Protein AF-A0AA36GVR9-F1 (afdb_monomer_lite)

Secondary structure (DSSP, 8-state):
----SS--SS---TTEEEEEETTEEEEEESS--SSTT---GGG----------HHHHHHHHHHHHHHHHHHHHHHHHHHHHHHHHHHHHHS--PPPP-----PPPP------PPPPPPPP---

Organism: Cylicocyclus nassatus (NCBI:txid53992)

Foldseek 3Di:
DDQDPPDDVQAQPPQWGWDDDPNDIWTDGPDPDPDRRNDPPVPPDPPCPPPCPVVVVVVVVVVVVVVVVVVVVVVVVVVVVVVVVVVVVVPPDPDP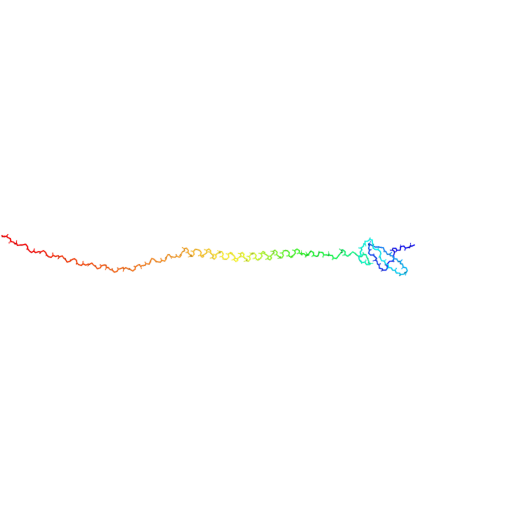PPPDPPDPDDDDDDDDDDDDDDDDDDD

Radius of gyration: 57.14 Å; chains: 1; bounding box: 128×20×152 Å

InterPro domains:
  IPR000742 EGF-like domain [PS50026] (4-39)

pLDDT: mean 71.17, std 13.47, range [49.22, 97.06]

Structure (mmCIF, N/CA/C/O backbone):
data_AF-A0AA36GVR9-F1
#
_entry.id   AF-A0AA36GVR9-F1
#
loop_
_atom_site.group_PDB
_atom_site.id
_atom_site.type_symbol
_atom_site.label_atom_id
_atom_site.label_alt_id
_atom_site.label_comp_id
_atom_site.label_asym_id
_atom_site.label_entity_id
_atom_site.label_seq_id
_atom_site.pdbx_PDB_ins_code
_atom_site.Cartn_x
_atom_site.Cartn_y
_atom_site.Cartn_z
_atom_site.occupancy
_atom_site.B_iso_or_equiv
_atom_site.auth_seq_id
_atom_site.auth_comp_id
_atom_site.auth_asym_id
_atom_site.auth_atom_id
_atom_site.pdbx_PDB_model_num
ATOM 1 N N . MET A 1 1 ? 23.059 -7.107 -53.997 1.00 51.50 1 MET A N 1
ATOM 2 C CA . MET A 1 1 ? 22.361 -6.464 -52.862 1.00 51.50 1 MET A CA 1
ATOM 3 C C . MET A 1 1 ? 23.264 -6.593 -51.649 1.00 51.50 1 MET A C 1
ATOM 5 O O . MET A 1 1 ? 23.744 -7.695 -51.415 1.00 51.50 1 MET A O 1
ATOM 9 N N . ILE A 1 2 ? 23.578 -5.494 -50.961 1.00 50.50 2 ILE A N 1
ATOM 10 C CA . ILE A 1 2 ? 24.521 -5.471 -49.830 1.00 50.50 2 ILE A CA 1
ATOM 11 C C . ILE A 1 2 ? 23.721 -5.090 -48.584 1.00 50.50 2 ILE A C 1
ATOM 13 O O . ILE A 1 2 ? 23.113 -4.026 -48.553 1.00 50.50 2 ILE A O 1
ATOM 17 N N . VAL A 1 3 ? 23.687 -5.980 -47.592 1.00 52.94 3 VAL A N 1
ATOM 18 C CA . VAL A 1 3 ? 23.101 -5.712 -46.273 1.00 52.94 3 VAL A CA 1
ATOM 19 C C . VAL A 1 3 ? 24.255 -5.320 -45.361 1.00 52.94 3 VAL A C 1
ATOM 21 O O . VAL A 1 3 ? 24.993 -6.185 -44.891 1.00 52.94 3 VAL A O 1
ATOM 24 N N . ASP A 1 4 ? 24.460 -4.020 -45.168 1.00 52.88 4 ASP A N 1
ATOM 25 C CA . ASP A 1 4 ? 25.501 -3.514 -44.276 1.00 52.88 4 ASP A CA 1
ATOM 26 C C . ASP A 1 4 ? 24.935 -3.382 -42.853 1.00 52.88 4 ASP A C 1
ATOM 28 O O . ASP A 1 4 ? 24.025 -2.598 -42.588 1.00 52.88 4 ASP A O 1
ATOM 32 N N . ARG A 1 5 ? 25.447 -4.201 -41.929 1.00 55.47 5 ARG A N 1
ATOM 33 C CA . ARG A 1 5 ? 25.067 -4.181 -40.505 1.00 55.47 5 ARG A CA 1
ATOM 34 C C . ARG A 1 5 ? 25.836 -3.128 -39.696 1.00 55.47 5 ARG A C 1
ATOM 36 O O . ARG A 1 5 ? 25.574 -2.990 -38.504 1.00 55.47 5 ARG A O 1
ATOM 43 N N . SER A 1 6 ? 26.778 -2.406 -40.304 1.00 54.47 6 SER A N 1
ATOM 44 C CA . SER A 1 6 ? 27.747 -1.568 -39.581 1.00 54.47 6 SER A CA 1
ATOM 45 C C . SER A 1 6 ? 27.296 -0.121 -39.390 1.00 54.47 6 SER A C 1
ATOM 47 O O . SER A 1 6 ? 27.796 0.548 -38.487 1.00 54.47 6 SER A O 1
ATOM 49 N N . TYR A 1 7 ? 26.383 0.392 -40.223 1.00 57.88 7 TYR A N 1
ATOM 50 C CA . TYR A 1 7 ? 26.025 1.811 -40.186 1.00 57.88 7 TYR A CA 1
ATOM 51 C C . TYR A 1 7 ? 24.567 2.064 -40.583 1.00 57.88 7 TYR A C 1
ATOM 53 O O . TYR A 1 7 ? 24.240 2.271 -41.747 1.00 57.88 7 TYR A O 1
ATOM 61 N N . CYS A 1 8 ? 23.686 2.081 -39.583 1.00 64.44 8 CYS A N 1
ATOM 62 C CA . CYS A 1 8 ? 22.334 2.611 -39.716 1.00 64.44 8 CYS A CA 1
ATOM 63 C C . CYS A 1 8 ? 22.265 3.885 -38.854 1.00 64.44 8 CYS A C 1
ATOM 65 O O . CYS A 1 8 ? 22.475 3.785 -37.641 1.00 64.44 8 CYS A O 1
ATOM 67 N N . PRO A 1 9 ? 22.017 5.082 -39.424 1.00 62.78 9 PRO A N 1
ATOM 68 C CA . PRO A 1 9 ? 21.934 6.321 -38.640 1.00 62.78 9 PRO A CA 1
ATOM 69 C C . PRO A 1 9 ? 20.799 6.267 -37.607 1.00 62.78 9 PRO A C 1
ATOM 71 O O . PRO A 1 9 ? 20.900 6.860 -36.536 1.00 62.78 9 PRO A O 1
ATOM 74 N N . PHE A 1 10 ? 19.759 5.486 -37.903 1.00 65.31 10 PHE A N 1
ATOM 75 C CA . PHE A 1 10 ? 18.711 5.094 -36.974 1.00 65.31 10 PHE A CA 1
ATOM 76 C C . PHE A 1 10 ? 18.930 3.619 -36.647 1.00 65.31 10 PHE A C 1
ATOM 78 O O . PHE A 1 10 ? 18.738 2.767 -37.511 1.00 65.31 10 PHE A O 1
ATOM 85 N N . ARG A 1 11 ? 19.396 3.296 -35.434 1.00 69.81 11 ARG A N 1
ATOM 86 C CA . ARG A 1 11 ? 19.495 1.894 -35.011 1.00 69.81 11 ARG A CA 1
ATOM 87 C C . ARG A 1 11 ? 18.089 1.300 -35.036 1.00 69.81 11 ARG A C 1
ATOM 89 O O . ARG A 1 11 ? 17.267 1.657 -34.198 1.00 69.81 11 ARG A O 1
ATOM 96 N N . CYS A 1 12 ? 17.818 0.404 -35.980 1.00 74.62 12 CYS A N 1
ATOM 97 C CA . CYS A 1 12 ? 16.724 -0.539 -35.808 1.00 74.62 12 CYS A CA 1
ATOM 98 C C . CYS A 1 12 ? 17.008 -1.276 -34.496 1.00 74.62 12 CYS A C 1
ATOM 100 O O . CYS A 1 12 ? 18.146 -1.711 -34.289 1.00 74.62 12 CYS A O 1
ATOM 102 N N . PHE A 1 13 ? 16.034 -1.350 -33.589 1.00 70.94 13 PHE A N 1
ATOM 103 C CA . PHE A 1 13 ? 16.196 -2.132 -32.362 1.00 70.94 13 PHE A CA 1
ATOM 104 C C . PHE A 1 13 ? 16.558 -3.588 -32.716 1.00 70.94 13 PHE A C 1
ATOM 106 O O . PHE A 1 13 ? 16.373 -4.007 -33.861 1.00 70.94 13 PHE A O 1
ATOM 113 N N . ASP A 1 14 ? 17.047 -4.376 -31.751 1.00 70.88 14 ASP A N 1
ATOM 114 C CA . ASP A 1 14 ? 17.562 -5.753 -31.945 1.00 70.88 14 ASP A CA 1
ATOM 115 C C . ASP A 1 14 ? 16.583 -6.736 -32.640 1.00 70.88 14 ASP A C 1
ATOM 117 O O . ASP A 1 14 ? 16.932 -7.876 -32.949 1.00 70.88 14 ASP A O 1
ATOM 121 N N . ARG A 1 15 ? 15.356 -6.290 -32.927 1.00 74.12 15 ARG A N 1
ATOM 122 C CA . ARG A 1 15 ? 14.285 -6.994 -33.635 1.00 74.12 15 ARG A CA 1
ATOM 123 C C . ARG A 1 15 ? 14.145 -6.636 -35.119 1.00 74.12 15 ARG A C 1
ATOM 125 O O . ARG A 1 15 ? 13.128 -6.973 -35.728 1.00 74.12 15 ARG A O 1
ATOM 132 N N . GLY A 1 16 ? 15.117 -5.957 -35.722 1.00 80.19 16 GLY A N 1
ATOM 133 C CA . GLY A 1 16 ? 15.048 -5.594 -37.136 1.00 80.19 16 GLY A CA 1
ATOM 134 C C . GLY A 1 16 ? 16.385 -5.586 -37.860 1.00 80.19 16 GLY A C 1
ATOM 135 O O . GLY A 1 16 ? 17.460 -5.666 -37.266 1.00 80.19 16 GLY A O 1
ATOM 136 N N . VAL A 1 17 ? 16.303 -5.477 -39.183 1.00 81.31 17 VAL A N 1
ATOM 137 C CA . VAL A 1 17 ? 17.455 -5.258 -40.060 1.00 81.31 17 VAL A CA 1
ATOM 138 C C . VAL A 1 17 ? 17.350 -3.906 -40.745 1.00 81.31 17 VAL A C 1
ATOM 140 O O . VAL A 1 17 ? 16.272 -3.473 -41.153 1.00 81.31 17 VAL A O 1
ATOM 143 N N . CYS A 1 18 ? 18.497 -3.246 -40.877 1.00 81.50 18 CYS A N 1
ATOM 144 C CA . CYS A 1 18 ? 18.619 -2.017 -41.643 1.00 81.50 18 CYS A CA 1
ATOM 145 C C . CYS A 1 18 ? 18.598 -2.349 -43.137 1.00 81.50 18 CYS A C 1
ATOM 147 O O . CYS A 1 18 ? 19.374 -3.186 -43.605 1.00 81.50 18 CYS A O 1
ATOM 149 N N . TYR A 1 19 ? 17.716 -1.689 -43.876 1.00 78.19 19 TYR A N 1
ATOM 150 C CA . TYR A 1 19 ? 17.623 -1.778 -45.323 1.00 78.19 19 TYR A CA 1
ATOM 151 C C . TYR A 1 19 ? 17.831 -0.390 -45.922 1.00 78.19 19 TYR A C 1
ATOM 153 O O . TYR A 1 19 ? 17.152 0.565 -45.548 1.00 78.19 19 TYR A O 1
ATOM 161 N N . GLN A 1 20 ? 18.778 -0.276 -46.848 1.00 78.19 20 GLN A N 1
ATOM 162 C CA . GLN A 1 20 ? 19.044 0.964 -47.564 1.00 78.19 20 GLN A CA 1
ATOM 163 C C . GLN A 1 20 ? 18.723 0.772 -49.042 1.00 78.19 20 GLN A C 1
ATOM 165 O O . GLN A 1 20 ? 19.263 -0.124 -49.687 1.00 78.19 20 GLN A O 1
ATOM 170 N N . ASP A 1 21 ? 17.876 1.647 -49.575 1.00 81.69 21 ASP A N 1
ATOM 171 C CA . ASP A 1 21 ? 17.549 1.691 -50.994 1.00 81.69 21 ASP A CA 1
ATOM 172 C C . ASP A 1 21 ? 17.520 3.136 -51.485 1.00 81.69 21 ASP A C 1
ATOM 174 O O . ASP A 1 21 ? 16.892 4.006 -50.881 1.00 81.69 21 ASP A O 1
ATOM 178 N N . SER A 1 22 ? 18.235 3.393 -52.581 1.00 82.19 22 SER A N 1
ATOM 179 C CA . SER A 1 22 ? 18.211 4.671 -53.302 1.00 82.19 22 SER A CA 1
ATOM 180 C C . SER A 1 22 ? 18.424 5.910 -52.407 1.00 82.19 22 SER A C 1
ATOM 182 O O . SER A 1 22 ? 17.793 6.947 -52.587 1.00 82.19 22 SER A O 1
ATOM 184 N N . GLY A 1 23 ? 19.311 5.797 -51.409 1.00 78.50 23 GLY A N 1
ATOM 185 C CA . GLY A 1 23 ? 19.640 6.873 -50.461 1.00 78.50 23 GLY A CA 1
ATOM 186 C C . GLY A 1 23 ? 18.685 7.008 -49.269 1.00 78.50 23 GLY A C 1
ATOM 187 O O . GLY A 1 23 ? 18.958 7.790 -48.362 1.00 78.50 23 GLY A O 1
ATOM 188 N N . SER A 1 24 ? 17.612 6.220 -49.228 1.00 79.75 24 SER A N 1
ATOM 189 C CA . SER A 1 24 ? 16.683 6.147 -48.100 1.00 79.75 24 SER A CA 1
ATOM 190 C C . SER A 1 24 ? 16.979 4.923 -47.235 1.00 79.75 24 SER A C 1
ATOM 192 O O . SER A 1 24 ? 17.310 3.854 -47.747 1.00 79.75 24 SER A O 1
ATOM 194 N N . VAL A 1 25 ? 16.875 5.083 -45.915 1.00 79.38 25 VAL A N 1
ATOM 195 C CA . VAL A 1 25 ? 17.137 4.022 -44.931 1.00 79.38 25 VAL A CA 1
ATOM 196 C C . VAL A 1 25 ? 15.842 3.681 -44.200 1.00 79.38 25 VAL A C 1
ATOM 198 O O . VAL A 1 25 ? 15.172 4.575 -43.685 1.00 79.38 25 VAL A O 1
ATOM 201 N N . PHE A 1 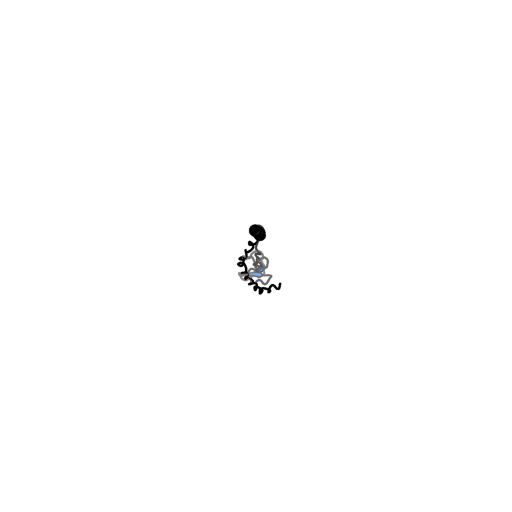26 ? 15.512 2.392 -44.135 1.00 78.81 26 PHE A N 1
ATOM 202 C CA . PHE A 1 26 ? 14.316 1.865 -43.483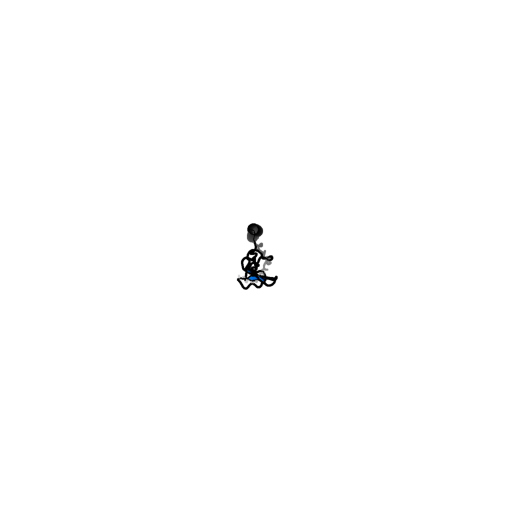 1.00 78.81 26 PHE A CA 1
ATOM 203 C C . PHE A 1 26 ? 14.660 0.656 -42.607 1.00 78.81 26 PHE A C 1
ATOM 205 O O . PHE A 1 26 ? 15.597 -0.088 -42.897 1.00 78.81 26 PHE A O 1
ATOM 212 N N . CYS A 1 27 ? 13.878 0.435 -41.552 1.00 82.81 27 CYS A N 1
ATOM 213 C CA . CYS A 1 27 ? 13.975 -0.767 -40.729 1.00 82.81 27 CYS A CA 1
ATOM 214 C C . CYS A 1 27 ? 12.945 -1.801 -41.182 1.00 82.81 27 CYS A C 1
ATOM 216 O O . CYS A 1 27 ? 11.760 -1.492 -41.302 1.00 82.81 27 CYS A O 1
ATOM 218 N N . ILE A 1 28 ? 13.399 -3.034 -41.407 1.00 83.50 28 ILE A N 1
ATOM 219 C CA . ILE A 1 28 ? 12.531 -4.190 -41.636 1.00 83.50 28 ILE A CA 1
ATOM 220 C C . ILE A 1 28 ? 12.497 -4.994 -40.340 1.00 83.50 28 ILE A C 1
ATOM 222 O O . ILE A 1 28 ? 13.513 -5.555 -39.927 1.00 83.50 28 ILE A O 1
ATOM 226 N N . CYS A 1 29 ? 11.340 -5.025 -39.689 1.00 83.56 29 CYS A N 1
ATOM 227 C CA . CYS A 1 29 ? 11.145 -5.721 -38.422 1.00 83.56 29 CYS A CA 1
ATOM 228 C C . CYS A 1 29 ? 10.886 -7.211 -38.659 1.00 83.56 29 CYS A C 1
ATOM 230 O O . CYS A 1 29 ? 10.167 -7.570 -39.591 1.00 83.56 29 CYS A O 1
ATOM 232 N N . TYR A 1 30 ? 11.454 -8.082 -37.819 1.00 80.06 30 TYR A N 1
ATOM 233 C CA . TYR A 1 30 ? 11.175 -9.523 -37.877 1.00 80.06 30 TYR A CA 1
ATOM 234 C C . TYR A 1 30 ? 9.736 -9.849 -37.467 1.00 80.06 30 TYR A C 1
ATOM 236 O O . TYR A 1 30 ? 9.159 -10.825 -37.939 1.00 80.06 30 TYR A O 1
ATOM 244 N N . GLU A 1 31 ? 9.159 -9.020 -36.600 1.00 77.31 31 GLU A N 1
ATOM 245 C CA . GLU A 1 31 ? 7.786 -9.134 -36.124 1.00 77.31 31 GLU A CA 1
ATOM 246 C C . GLU A 1 31 ? 6.944 -7.982 -36.679 1.00 77.31 31 GLU A C 1
ATOM 248 O O . GLU A 1 31 ? 7.446 -6.874 -36.895 1.00 77.31 31 GLU A O 1
ATOM 253 N N . ALA A 1 32 ? 5.653 -8.244 -36.900 1.00 68.94 32 ALA A N 1
ATOM 254 C CA . ALA A 1 32 ? 4.684 -7.240 -37.321 1.00 68.94 32 ALA A CA 1
ATOM 255 C C . ALA A 1 32 ? 4.428 -6.249 -36.174 1.00 68.94 32 ALA A C 1
ATOM 257 O O . ALA A 1 32 ? 3.466 -6.369 -35.421 1.00 68.94 32 ALA A O 1
ATOM 258 N N . THR A 1 33 ? 5.335 -5.290 -36.021 1.00 67.50 33 THR A N 1
ATOM 259 C CA . THR A 1 33 ? 5.183 -4.141 -35.130 1.00 67.50 33 THR A CA 1
ATOM 260 C C . THR A 1 33 ? 4.623 -2.972 -35.934 1.00 67.50 33 THR A C 1
ATOM 262 O O . THR A 1 33 ? 4.970 -2.778 -37.099 1.00 67.50 33 THR A O 1
ATOM 265 N N . GLU A 1 34 ? 3.741 -2.178 -35.330 1.00 67.44 34 GLU A N 1
ATOM 266 C CA . GLU A 1 34 ? 3.194 -0.975 -35.976 1.00 67.44 34 GLU A CA 1
ATOM 267 C C . GLU A 1 34 ? 4.230 0.164 -36.050 1.00 67.44 34 GLU A C 1
ATOM 269 O O . GLU A 1 34 ? 4.052 1.144 -36.777 1.00 67.44 34 GLU A O 1
ATOM 274 N N . ASN A 1 35 ? 5.349 0.028 -35.327 1.00 70.75 35 ASN A N 1
ATOM 275 C CA . ASN A 1 35 ? 6.387 1.042 -35.227 1.00 70.75 35 ASN A CA 1
ATOM 276 C C . ASN A 1 35 ? 7.468 0.882 -36.305 1.00 70.75 35 ASN A C 1
ATOM 278 O O . ASN A 1 35 ? 8.118 -0.154 -36.425 1.00 70.75 35 ASN A O 1
ATOM 282 N N . LYS A 1 36 ? 7.767 1.982 -37.009 1.00 71.69 36 LYS A N 1
ATOM 283 C CA . LYS A 1 36 ? 8.798 2.058 -38.068 1.00 71.69 36 LYS A CA 1
ATOM 284 C C . LYS A 1 36 ? 10.229 1.756 -37.599 1.00 71.69 36 LYS A C 1
ATOM 286 O O . LYS A 1 36 ? 11.122 1.649 -38.433 1.00 71.69 36 LYS A O 1
ATOM 291 N N . PHE A 1 37 ? 10.449 1.646 -36.290 1.00 75.94 37 PHE A N 1
ATOM 292 C CA . PHE A 1 37 ? 11.752 1.392 -35.669 1.00 75.94 37 PHE A CA 1
ATOM 293 C C . PHE A 1 37 ? 11.861 0.012 -35.002 1.00 75.94 37 PHE A C 1
ATOM 295 O O . PHE A 1 37 ? 12.876 -0.266 -34.367 1.00 75.94 37 PHE A O 1
ATOM 302 N N . CYS A 1 38 ? 10.858 -0.862 -35.161 1.00 77.25 38 CYS A N 1
ATOM 303 C CA . CYS A 1 38 ? 10.837 -2.202 -34.557 1.00 77.25 38 CYS A CA 1
ATOM 304 C C . CYS A 1 38 ? 10.908 -2.183 -33.024 1.00 77.25 38 CYS A C 1
ATOM 306 O O . CYS A 1 38 ? 11.519 -3.055 -32.407 1.00 77.25 38 CYS A O 1
ATOM 308 N N . GLU A 1 39 ? 10.326 -1.150 -32.419 1.00 75.25 39 GLU A N 1
ATOM 309 C CA . GLU A 1 39 ? 10.261 -1.000 -30.970 1.00 75.25 39 GLU A CA 1
ATOM 310 C C . GLU A 1 39 ? 9.144 -1.876 -30.394 1.00 75.25 39 GLU A C 1
ATOM 312 O O . GLU A 1 39 ? 8.043 -1.947 -30.948 1.00 75.25 39 GLU A O 1
ATOM 317 N N . ASP A 1 40 ? 9.422 -2.513 -29.257 1.00 66.12 40 ASP A N 1
ATOM 318 C CA . ASP A 1 40 ? 8.439 -3.292 -28.516 1.00 66.12 40 ASP A CA 1
ATOM 319 C C . ASP A 1 40 ? 7.389 -2.366 -27.893 1.00 66.12 40 ASP A C 1
ATOM 321 O O . ASP A 1 40 ? 7.551 -1.848 -26.789 1.00 66.12 40 ASP A O 1
ATOM 325 N N . THR A 1 41 ? 6.239 -2.220 -28.550 1.00 60.50 41 THR A N 1
ATOM 326 C CA . THR A 1 41 ? 5.071 -1.557 -27.942 1.00 60.50 41 THR A CA 1
ATOM 327 C C . THR A 1 41 ? 4.520 -2.354 -26.744 1.00 60.50 41 THR A C 1
ATOM 329 O O . THR A 1 41 ? 3.758 -1.828 -25.936 1.00 60.50 41 THR A O 1
ATOM 332 N N . SER A 1 42 ? 4.954 -3.610 -26.568 1.00 55.25 42 SER A N 1
ATOM 333 C CA . SER A 1 42 ? 4.592 -4.468 -25.432 1.00 55.25 42 SER A CA 1
ATOM 334 C C . SER A 1 42 ? 5.263 -4.078 -24.103 1.00 55.25 42 SER A C 1
ATOM 336 O O . SER A 1 42 ? 4.944 -4.681 -23.078 1.00 55.25 42 SER A O 1
ATOM 338 N N . ALA A 1 43 ? 6.168 -3.094 -24.080 1.00 54.34 43 ALA A N 1
ATOM 339 C CA . ALA A 1 43 ? 6.865 -2.669 -22.862 1.00 54.34 43 ALA A CA 1
ATOM 340 C C . ALA A 1 43 ? 6.173 -1.524 -22.085 1.00 54.34 43 ALA A C 1
ATOM 342 O O . ALA A 1 43 ? 6.728 -1.047 -21.101 1.00 54.34 43 ALA A O 1
ATOM 343 N N . ASN A 1 44 ? 4.963 -1.097 -22.475 1.00 49.22 44 ASN A N 1
ATOM 344 C CA . ASN A 1 44 ? 4.268 0.045 -21.853 1.00 49.22 44 ASN A CA 1
ATOM 345 C C . ASN A 1 44 ? 3.004 -0.3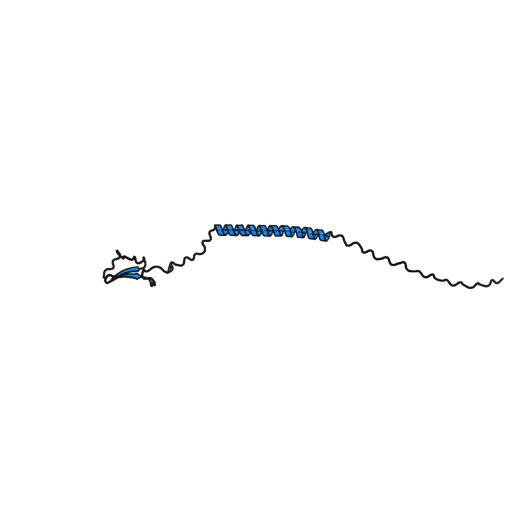18 -21.061 1.00 49.22 44 ASN A C 1
ATOM 347 O O . ASN A 1 44 ? 2.063 0.466 -20.969 1.00 49.22 44 ASN A O 1
ATOM 351 N N . HIS A 1 45 ? 3.016 -1.464 -20.391 1.00 51.25 45 HIS A N 1
ATOM 352 C CA . HIS A 1 45 ? 2.363 -1.533 -19.090 1.00 51.25 45 HIS A CA 1
ATOM 353 C C . HIS A 1 45 ? 3.396 -1.977 -18.059 1.00 51.25 45 HIS A C 1
ATOM 355 O O . HIS A 1 45 ? 3.505 -3.173 -17.780 1.00 51.25 45 HIS A O 1
ATOM 361 N N . PRO A 1 46 ? 4.098 -1.046 -17.386 1.00 49.75 46 PRO A N 1
ATOM 362 C CA . PRO A 1 46 ? 4.257 -1.276 -15.972 1.00 49.75 46 PRO A CA 1
ATOM 363 C C . PRO A 1 46 ? 2.823 -1.319 -15.439 1.00 49.75 46 PRO A C 1
ATOM 365 O O . PRO A 1 46 ? 2.141 -0.304 -15.298 1.00 49.75 46 PRO A O 1
ATOM 368 N N . ALA A 1 47 ? 2.328 -2.528 -15.185 1.00 54.50 47 ALA A N 1
ATOM 369 C CA . ALA A 1 47 ? 1.475 -2.701 -14.036 1.00 54.50 47 ALA A CA 1
ATOM 370 C C . ALA A 1 47 ? 2.302 -2.147 -12.874 1.00 54.50 47 ALA A C 1
ATOM 372 O O . ALA A 1 47 ? 3.105 -2.859 -12.275 1.00 54.50 47 ALA A O 1
ATOM 373 N N . GLU A 1 48 ? 2.161 -0.850 -12.597 1.00 51.25 48 GLU A N 1
ATOM 374 C CA . GLU A 1 48 ? 2.472 -0.285 -11.300 1.00 51.25 48 GLU A CA 1
ATOM 375 C C . GLU A 1 48 ? 1.444 -0.896 -10.349 1.00 51.25 48 GLU A C 1
ATOM 377 O O . GLU A 1 48 ? 0.493 -0.269 -9.890 1.00 51.25 48 GLU A O 1
ATOM 382 N N . ALA A 1 49 ? 1.611 -2.199 -10.113 1.00 56.06 49 ALA A N 1
ATOM 383 C CA . ALA A 1 49 ? 1.160 -2.889 -8.941 1.00 56.06 49 ALA A CA 1
ATOM 384 C C . ALA A 1 49 ? 1.883 -2.169 -7.819 1.00 56.06 49 ALA A C 1
ATOM 386 O O . ALA A 1 49 ? 3.019 -2.502 -7.493 1.00 56.06 49 ALA A O 1
ATOM 387 N N . SER A 1 50 ? 1.247 -1.079 -7.384 1.00 56.41 50 SER A N 1
ATOM 388 C CA . SER A 1 50 ? 1.459 -0.332 -6.163 1.00 56.41 50 SER A CA 1
ATOM 389 C C . SER A 1 50 ? 2.676 -0.865 -5.428 1.00 56.41 50 SER A C 1
ATOM 391 O O . SER A 1 50 ? 2.580 -1.897 -4.756 1.00 56.41 50 SER A O 1
ATOM 393 N N . ALA A 1 51 ? 3.820 -0.198 -5.595 1.00 55.62 51 ALA A N 1
ATOM 394 C CA . ALA A 1 51 ? 4.965 -0.373 -4.721 1.00 55.62 51 ALA A CA 1
ATOM 395 C C . ALA A 1 51 ? 4.517 0.078 -3.325 1.00 55.62 51 ALA A C 1
ATOM 397 O O . ALA A 1 51 ? 4.782 1.192 -2.876 1.00 55.62 51 ALA A O 1
ATOM 398 N N . ILE A 1 52 ? 3.735 -0.776 -2.665 1.00 60.31 52 ILE A N 1
ATOM 399 C CA . ILE A 1 52 ? 3.325 -0.639 -1.286 1.00 60.31 52 ILE A CA 1
ATOM 400 C C . ILE A 1 52 ? 4.623 -0.860 -0.536 1.00 60.31 52 ILE A C 1
ATOM 402 O O . ILE A 1 52 ? 5.024 -1.988 -0.251 1.00 60.31 52 ILE A O 1
ATOM 406 N N . SER A 1 53 ? 5.335 0.239 -0.295 1.00 69.06 53 SER A N 1
ATOM 407 C CA . SER A 1 53 ? 6.471 0.243 0.606 1.00 69.06 53 SER A CA 1
ATOM 408 C C . SER A 1 53 ? 6.018 -0.470 1.883 1.00 69.06 53 SER A C 1
ATOM 410 O O . SER A 1 53 ? 4.953 -0.159 2.420 1.00 69.06 53 SER A O 1
ATOM 412 N N . GLY A 1 54 ? 6.769 -1.465 2.366 1.00 61.56 54 GLY A N 1
ATOM 413 C CA . GLY A 1 54 ? 6.390 -2.212 3.578 1.00 61.56 54 GLY A CA 1
ATOM 414 C C . GLY A 1 54 ? 6.136 -1.296 4.786 1.00 61.56 54 GLY A C 1
ATOM 415 O O . GLY A 1 54 ? 5.386 -1.642 5.699 1.00 61.56 54 GLY A O 1
ATOM 416 N N . PHE A 1 55 ? 6.678 -0.077 4.732 1.00 66.81 55 PHE A N 1
ATOM 417 C CA . PHE A 1 55 ? 6.405 1.016 5.654 1.00 66.81 55 PHE A CA 1
ATOM 418 C C . PHE A 1 55 ? 4.918 1.409 5.719 1.00 66.81 55 PHE A C 1
ATOM 420 O O . PHE A 1 55 ? 4.392 1.637 6.806 1.00 66.81 55 PHE A O 1
ATOM 427 N N . SER A 1 56 ? 4.204 1.415 4.590 1.00 78.75 56 SER A N 1
ATOM 428 C CA . SER A 1 56 ? 2.763 1.690 4.542 1.00 78.75 56 SER A CA 1
ATOM 429 C C . SER A 1 56 ? 1.945 0.607 5.249 1.00 78.75 56 SER A C 1
ATOM 431 O O . SER A 1 56 ? 0.972 0.918 5.935 1.00 78.75 56 SER A O 1
ATOM 433 N N . ILE A 1 57 ? 2.345 -0.664 5.148 1.00 85.81 57 ILE A N 1
ATOM 434 C CA . ILE A 1 57 ? 1.644 -1.769 5.822 1.00 85.81 57 ILE A CA 1
ATOM 435 C C . ILE A 1 57 ? 1.872 -1.690 7.336 1.00 85.81 57 ILE A C 1
ATOM 437 O O . ILE A 1 57 ? 0.924 -1.755 8.114 1.00 85.81 57 ILE A O 1
ATOM 441 N N . ALA A 1 58 ? 3.113 -1.468 7.770 1.00 88.62 58 ALA A N 1
ATOM 442 C CA . ALA A 1 58 ? 3.413 -1.306 9.191 1.00 88.62 58 ALA A CA 1
ATOM 443 C C . ALA A 1 58 ? 2.670 -0.102 9.801 1.00 88.62 58 ALA A C 1
ATOM 445 O O . ALA A 1 58 ? 2.074 -0.222 10.872 1.00 88.62 58 ALA A O 1
ATOM 446 N N . ALA A 1 59 ? 2.641 1.035 9.098 1.00 89.62 59 ALA A N 1
ATOM 447 C CA . ALA A 1 59 ? 1.924 2.228 9.540 1.00 89.62 59 ALA A CA 1
ATOM 448 C C . ALA A 1 59 ? 0.405 2.003 9.620 1.00 89.62 59 ALA A C 1
ATOM 450 O O . ALA A 1 59 ? -0.216 2.384 10.610 1.00 89.62 59 ALA A O 1
ATOM 451 N N . THR A 1 60 ? -0.199 1.351 8.620 1.00 91.00 60 THR A N 1
ATOM 452 C CA . THR A 1 60 ? -1.641 1.043 8.629 1.00 91.00 60 THR A CA 1
ATOM 453 C C . THR A 1 60 ? -2.012 0.082 9.757 1.00 91.00 60 THR A C 1
ATOM 455 O O . THR A 1 60 ? -2.962 0.360 10.486 1.00 91.00 60 THR A O 1
ATOM 458 N N . ILE A 1 61 ? -1.240 -0.988 9.980 1.00 94.06 61 ILE A N 1
ATOM 459 C CA . ILE A 1 61 ? -1.455 -1.908 11.110 1.00 94.06 61 ILE A CA 1
ATOM 460 C C . ILE A 1 61 ? -1.338 -1.160 12.440 1.00 94.06 61 ILE A C 1
ATOM 462 O O . ILE A 1 61 ? -2.199 -1.308 13.306 1.00 94.06 61 ILE A O 1
ATOM 466 N N . PHE A 1 62 ? -0.313 -0.320 12.602 1.00 95.38 62 PHE A N 1
ATOM 467 C CA . PHE A 1 62 ? -0.132 0.469 13.818 1.00 95.38 62 PHE A CA 1
ATOM 468 C C . PHE A 1 62 ? -1.318 1.412 14.074 1.00 95.38 62 PHE A C 1
ATOM 470 O O . PHE A 1 62 ? -1.853 1.444 15.183 1.00 95.38 62 PHE A O 1
ATOM 477 N N . PHE A 1 63 ? -1.797 2.115 13.043 1.00 95.69 63 PHE A N 1
ATOM 478 C CA . PHE A 1 63 ? -2.992 2.955 13.141 1.00 95.69 63 PHE A CA 1
ATOM 479 C C . PHE A 1 63 ? -4.244 2.151 13.515 1.00 95.69 63 PHE A C 1
ATOM 481 O O . PHE A 1 63 ? -5.004 2.577 14.385 1.00 95.69 63 PHE A O 1
ATOM 488 N N . LEU A 1 64 ? -4.448 0.973 12.919 1.00 96.31 64 LEU A N 1
ATOM 489 C CA . LEU A 1 64 ? -5.577 0.099 13.252 1.00 96.31 64 LEU A CA 1
ATOM 490 C C . LEU A 1 64 ? -5.516 -0.389 14.706 1.00 96.31 64 LEU A C 1
ATOM 492 O O . LEU A 1 64 ? -6.542 -0.398 15.387 1.00 96.31 64 LEU A O 1
ATOM 496 N N . LEU A 1 65 ? -4.327 -0.729 15.214 1.00 97.06 65 LEU A N 1
ATOM 497 C CA . LEU A 1 65 ? -4.133 -1.115 16.614 1.00 97.06 65 LEU A CA 1
ATOM 498 C C . LEU A 1 65 ? -4.432 0.043 17.575 1.00 97.06 65 LEU A C 1
ATOM 500 O O . LEU A 1 65 ? -5.095 -0.169 18.591 1.00 97.06 65 LEU A O 1
ATOM 504 N N . LEU A 1 66 ? -4.008 1.269 17.247 1.00 97.00 66 LEU A N 1
ATOM 505 C CA . LEU A 1 66 ? -4.329 2.456 18.045 1.00 97.00 66 LEU A CA 1
ATOM 506 C C . LEU A 1 66 ? -5.838 2.729 18.090 1.00 97.00 66 LEU A C 1
ATOM 508 O O . LEU A 1 66 ? -6.380 3.012 19.161 1.00 97.00 66 LEU A O 1
ATOM 512 N N . LEU A 1 67 ? -6.528 2.607 16.953 1.00 96.94 67 LEU A N 1
ATOM 513 C CA . LEU A 1 67 ? -7.981 2.771 16.882 1.00 96.94 67 LEU A CA 1
ATOM 514 C C . LEU A 1 67 ? -8.708 1.686 17.684 1.00 96.94 67 LEU A C 1
ATOM 516 O O . LEU A 1 67 ? -9.579 2.006 18.494 1.00 96.94 67 LEU A O 1
ATOM 520 N N . ALA A 1 68 ? -8.318 0.419 17.524 1.00 96.88 68 ALA A N 1
ATOM 521 C CA . ALA A 1 68 ? -8.881 -0.692 18.288 1.00 96.88 68 ALA A CA 1
ATOM 522 C C . ALA A 1 68 ? -8.668 -0.502 19.797 1.00 96.88 68 ALA A C 1
ATOM 524 O O . ALA A 1 68 ? -9.594 -0.701 20.584 1.00 96.88 68 ALA A O 1
ATOM 525 N N . TYR A 1 69 ? -7.483 -0.042 20.204 1.00 97.00 69 TYR A N 1
ATOM 526 C CA . TYR A 1 69 ? -7.186 0.272 21.598 1.00 97.00 69 TYR A CA 1
ATOM 527 C C . TYR A 1 69 ? -8.047 1.426 22.131 1.00 97.00 69 TYR A C 1
ATOM 529 O O . TYR A 1 69 ? -8.590 1.330 23.232 1.00 97.00 69 TYR A O 1
ATOM 537 N N . ALA A 1 70 ? -8.237 2.498 21.355 1.00 96.12 70 ALA A N 1
ATOM 538 C CA . ALA A 1 70 ? -9.094 3.618 21.742 1.00 96.12 70 ALA A CA 1
ATOM 539 C C . ALA A 1 70 ? -10.565 3.194 21.901 1.00 96.12 70 ALA A C 1
ATOM 541 O O . ALA A 1 70 ? -11.210 3.549 22.894 1.00 96.12 70 ALA A O 1
ATOM 542 N N . VAL A 1 71 ? -11.083 2.390 20.967 1.00 95.75 71 VAL A N 1
ATOM 543 C CA . VAL A 1 71 ? -12.439 1.825 21.039 1.00 95.75 71 VAL A CA 1
ATOM 544 C C . VAL A 1 71 ? -12.571 0.899 22.243 1.00 95.75 71 VAL A C 1
ATOM 546 O O . VAL A 1 71 ? -13.526 1.028 23.008 1.00 95.75 71 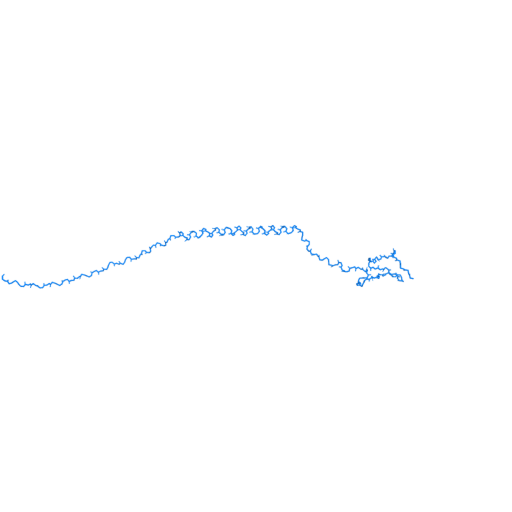VAL A O 1
ATOM 549 N N . TRP A 1 72 ? -11.600 0.011 22.471 1.00 95.81 72 TRP A N 1
ATOM 550 C CA . TRP A 1 72 ? -11.611 -0.880 23.628 1.00 95.81 72 TRP A CA 1
ATOM 551 C C . TRP A 1 72 ? -11.572 -0.091 24.938 1.00 95.81 72 TRP A C 1
ATOM 553 O O . TRP A 1 72 ? -12.335 -0.385 25.857 1.00 95.81 72 TRP A O 1
ATOM 563 N N . ARG A 1 73 ? -10.763 0.967 25.027 1.00 94.19 73 ARG A N 1
ATOM 564 C CA . ARG A 1 73 ? -10.729 1.831 26.209 1.00 94.19 73 ARG A CA 1
ATOM 565 C C . ARG A 1 73 ? -12.105 2.428 26.508 1.00 94.19 73 ARG A C 1
ATOM 567 O O . ARG A 1 73 ? -12.580 2.320 27.638 1.00 94.19 73 ARG A O 1
ATOM 574 N N . ARG A 1 74 ? -12.778 2.981 25.496 1.00 91.88 74 ARG A N 1
ATOM 575 C CA . ARG A 1 74 ? -14.142 3.519 25.638 1.00 91.88 74 ARG A CA 1
ATOM 576 C C . ARG A 1 74 ? -15.157 2.436 25.999 1.00 91.88 74 ARG A C 1
ATOM 578 O O . ARG A 1 74 ? -16.004 2.655 26.862 1.00 91.88 74 ARG A O 1
ATOM 585 N N . TYR A 1 75 ? -15.048 1.256 25.392 1.00 92.94 75 TYR A N 1
ATOM 586 C CA . TYR A 1 75 ? -15.890 0.108 25.721 1.00 92.94 75 TYR A CA 1
ATOM 587 C C . TYR A 1 75 ? -15.704 -0.332 27.176 1.00 92.94 75 TYR A C 1
ATOM 589 O O . TYR A 1 75 ? -16.679 -0.618 27.866 1.00 92.94 75 TYR A O 1
ATOM 597 N N . LYS A 1 76 ? -14.461 -0.347 27.670 1.00 92.62 76 LYS A N 1
ATOM 598 C CA . LYS A 1 76 ? -14.141 -0.698 29.055 1.00 92.62 76 LYS A CA 1
ATOM 599 C C . LYS A 1 76 ? -14.765 0.294 30.034 1.00 92.62 76 LYS A C 1
ATOM 601 O O . LYS A 1 76 ? -15.406 -0.143 30.986 1.00 92.62 76 LYS A O 1
ATOM 606 N N . GLU A 1 77 ? -14.616 1.596 29.781 1.00 87.56 77 GLU A N 1
ATOM 607 C CA . GLU A 1 77 ? -15.235 2.658 30.590 1.00 87.56 77 GLU A CA 1
ATOM 608 C C . GLU A 1 77 ? -16.761 2.491 30.633 1.00 87.56 77 GLU A C 1
ATOM 610 O O . GLU A 1 77 ? -17.359 2.431 31.707 1.00 87.56 77 GLU A O 1
ATOM 615 N N . TRP A 1 78 ? -17.388 2.295 29.473 1.00 81.75 78 TRP A N 1
ATOM 616 C CA . TRP A 1 78 ? -18.831 2.094 29.379 1.00 81.75 78 TRP A CA 1
ATOM 617 C C . TRP A 1 78 ? -19.317 0.818 30.078 1.00 81.75 78 TRP A C 1
ATOM 619 O O . TRP A 1 78 ? -20.347 0.822 30.760 1.00 81.75 78 TRP A O 1
ATOM 629 N N . ASN A 1 79 ? -18.574 -0.280 29.945 1.00 84.12 79 ASN A N 1
ATOM 630 C CA . ASN A 1 79 ? -18.919 -1.538 30.591 1.00 84.12 79 ASN A CA 1
ATOM 631 C C . ASN A 1 79 ? -18.822 -1.421 32.121 1.00 84.12 79 ASN A C 1
ATOM 633 O O . ASN A 1 79 ? -19.690 -1.928 32.829 1.00 84.12 79 ASN A O 1
ATOM 637 N N . GLN A 1 80 ? -17.838 -0.682 32.648 1.00 79.50 80 GLN A N 1
ATOM 638 C CA . GLN A 1 80 ? -17.750 -0.423 34.088 1.00 79.50 80 GLN A CA 1
ATOM 639 C C . GLN A 1 80 ? -18.901 0.452 34.606 1.00 79.50 80 GLN A C 1
ATOM 641 O O . GLN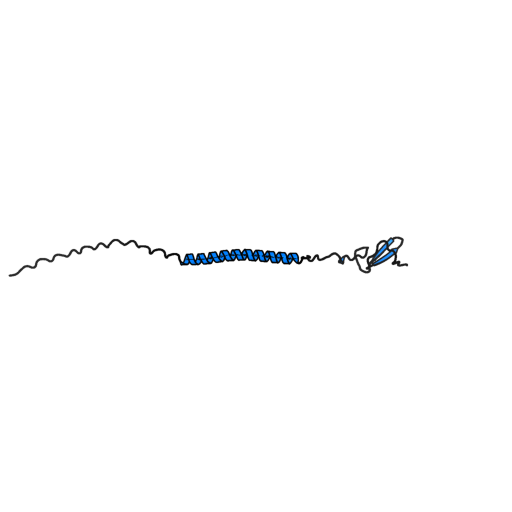 A 1 80 ? -19.488 0.124 35.640 1.00 79.50 80 GLN A O 1
ATOM 646 N N . SER A 1 81 ? -19.314 1.492 33.871 1.00 77.88 81 SER A N 1
ATOM 647 C CA . SER A 1 81 ? -20.491 2.296 34.244 1.00 77.88 81 SER A CA 1
ATOM 648 C C . SER A 1 81 ? -21.782 1.467 34.299 1.00 77.88 81 SER A C 1
ATOM 650 O O . SER A 1 81 ? -22.647 1.702 35.150 1.00 77.88 81 SER A O 1
ATOM 652 N N . ARG A 1 82 ? -21.916 0.460 33.426 1.00 70.69 82 ARG A N 1
ATOM 653 C CA . ARG A 1 82 ? -23.064 -0.460 33.434 1.00 70.69 82 ARG A CA 1
ATOM 654 C C . ARG A 1 82 ? -23.094 -1.383 34.651 1.00 70.69 82 ARG A C 1
ATOM 656 O O . ARG A 1 82 ? -24.185 -1.655 35.149 1.00 70.69 82 ARG A O 1
ATOM 663 N N . VAL A 1 83 ? -21.944 -1.844 35.143 1.00 72.19 83 VAL A N 1
ATOM 664 C CA . VAL A 1 83 ? -21.880 -2.707 36.339 1.00 72.19 83 VAL A CA 1
ATOM 665 C C . VAL A 1 83 ? -22.313 -1.939 37.593 1.00 72.19 83 VAL A C 1
ATOM 667 O O . VAL A 1 83 ? -23.159 -2.426 38.343 1.00 72.19 83 VAL A O 1
ATOM 670 N N . ILE A 1 84 ? -21.837 -0.702 37.774 1.00 65.56 84 ILE A N 1
ATOM 671 C CA . ILE A 1 84 ? -22.204 0.141 38.929 1.00 65.56 84 ILE A CA 1
ATOM 672 C C . ILE A 1 84 ? -23.700 0.493 38.902 1.00 65.56 84 ILE A C 1
ATOM 674 O O . ILE A 1 84 ? -24.387 0.422 39.921 1.00 65.56 84 ILE A O 1
ATOM 678 N N . SER A 1 85 ? -24.242 0.784 37.716 1.00 67.38 85 SER A N 1
ATOM 679 C CA . SER A 1 85 ? -25.662 1.117 37.543 1.00 67.38 85 SER A CA 1
ATOM 680 C C . SER A 1 85 ? -26.608 -0.049 37.862 1.00 67.38 85 SER A C 1
ATOM 682 O O . SER A 1 85 ? -27.744 0.179 38.278 1.00 67.38 85 SER A O 1
ATOM 684 N N . ARG A 1 86 ? -26.171 -1.303 37.676 1.00 60.06 86 ARG A N 1
ATOM 685 C CA . ARG A 1 86 ? -26.967 -2.487 38.045 1.00 60.06 86 ARG A CA 1
ATOM 686 C C . ARG A 1 86 ? -27.012 -2.698 39.557 1.00 60.06 86 ARG A C 1
ATOM 688 O O . ARG A 1 86 ? -28.082 -3.000 40.075 1.00 60.06 86 ARG A O 1
ATOM 695 N N . HIS A 1 87 ? -25.906 -2.470 40.267 1.00 59.69 87 HIS A N 1
ATOM 696 C CA . HIS A 1 87 ? -25.896 -2.560 41.730 1.00 59.69 87 HIS A CA 1
ATOM 697 C C . HIS A 1 87 ? -26.699 -1.439 42.399 1.00 59.69 87 HIS A C 1
ATOM 699 O O . HIS A 1 87 ? -27.440 -1.711 43.339 1.00 59.69 87 HIS A O 1
ATOM 705 N N . ALA A 1 88 ? -26.656 -0.211 41.871 1.00 58.59 88 ALA A N 1
ATOM 706 C CA . ALA A 1 88 ? -27.469 0.891 42.392 1.00 58.59 88 ALA A CA 1
ATOM 707 C C . ALA A 1 88 ? -28.984 0.630 42.264 1.00 58.59 88 ALA A C 1
ATOM 709 O O . ALA A 1 88 ? -29.757 1.017 43.134 1.00 58.59 88 ALA A O 1
ATOM 710 N N . ARG A 1 89 ? -29.417 -0.070 41.207 1.00 58.25 89 ARG A N 1
ATOM 711 C CA . ARG A 1 89 ? -30.834 -0.406 40.990 1.00 58.25 89 ARG A CA 1
ATOM 712 C C . ARG A 1 89 ? -31.324 -1.570 41.863 1.00 58.25 89 ARG A C 1
ATOM 714 O O . ARG A 1 89 ? -32.515 -1.645 42.132 1.00 58.25 89 ARG A O 1
ATOM 721 N N . GLY A 1 90 ? -30.422 -2.447 42.311 1.00 58.16 90 GLY A N 1
ATOM 722 C CA . GLY A 1 90 ? -30.729 -3.537 43.248 1.00 58.16 90 GLY A CA 1
ATOM 723 C C . GLY A 1 90 ? -30.784 -3.106 44.719 1.00 58.16 90 GLY A C 1
ATOM 724 O O . GLY A 1 90 ? -31.427 -3.774 45.518 1.00 58.16 90 GLY A O 1
ATOM 725 N N . HIS A 1 91 ? -30.150 -1.981 45.067 1.00 57.34 91 HIS A N 1
ATOM 726 C CA . HIS A 1 91 ? -30.188 -1.382 46.408 1.00 57.34 91 HIS A CA 1
ATOM 727 C C . HIS A 1 91 ? -31.192 -0.231 46.542 1.00 57.34 91 HIS A C 1
ATOM 729 O O . HIS A 1 91 ? -31.211 0.441 47.572 1.00 57.34 91 HIS A O 1
ATOM 735 N N . ALA A 1 92 ? -32.027 0.007 45.525 1.00 57.06 92 ALA A N 1
ATOM 736 C CA . ALA A 1 92 ? -33.151 0.917 45.665 1.00 57.06 92 ALA A CA 1
ATOM 737 C C . ALA A 1 92 ? -34.083 0.355 46.744 1.00 57.06 92 ALA A C 1
ATOM 739 O O . ALA A 1 92 ? -34.706 -0.691 46.564 1.00 57.06 92 ALA A O 1
ATOM 740 N N . THR A 1 93 ? -34.106 1.041 47.885 1.00 67.38 93 THR A N 1
ATOM 741 C CA . THR A 1 93 ? -34.987 0.788 49.019 1.00 67.38 93 THR A CA 1
ATOM 742 C C . THR A 1 93 ? -36.401 0.538 48.494 1.00 67.38 93 THR A C 1
ATOM 744 O O . THR A 1 93 ? -36.870 1.334 47.671 1.00 67.38 93 THR A O 1
ATOM 747 N N . PRO A 1 94 ? -37.084 -0.549 48.904 1.00 67.31 94 PRO A N 1
ATOM 748 C CA . PRO A 1 94 ? -38.469 -0.751 48.511 1.00 67.31 94 PRO A CA 1
ATOM 749 C C . PRO A 1 94 ? -39.272 0.509 48.867 1.00 67.31 94 PRO A C 1
ATOM 751 O O . PRO A 1 94 ? -39.006 1.113 49.914 1.00 67.31 94 PRO A O 1
ATOM 754 N N . PRO A 1 95 ? -40.204 0.949 48.001 1.00 66.75 95 PRO A N 1
ATOM 755 C CA . PRO A 1 95 ? -41.059 2.080 48.325 1.00 66.75 95 PRO A CA 1
ATOM 756 C C . PRO A 1 95 ? -41.726 1.798 49.673 1.00 66.75 95 PRO A C 1
ATOM 758 O O . PRO A 1 95 ? -42.212 0.687 49.899 1.00 66.75 95 PRO A O 1
ATOM 761 N N . ALA A 1 96 ? -41.673 2.779 50.578 1.00 71.44 96 ALA A N 1
ATOM 762 C CA . ALA A 1 96 ? -42.233 2.649 51.917 1.00 71.44 96 ALA A CA 1
ATOM 763 C C . ALA A 1 96 ? -43.680 2.121 51.830 1.00 71.44 96 ALA A C 1
ATOM 765 O O . ALA A 1 96 ? -44.415 2.552 50.931 1.00 71.44 96 ALA A O 1
ATOM 766 N N . PRO A 1 97 ? -44.092 1.191 52.715 1.00 69.00 97 PRO A N 1
ATOM 767 C CA . PRO A 1 97 ? -45.462 0.703 52.755 1.00 69.00 97 PRO A CA 1
ATOM 768 C C . PRO A 1 97 ? -46.412 1.895 52.813 1.00 69.00 97 PRO A C 1
ATOM 770 O O . PRO A 1 97 ? -46.285 2.759 53.678 1.00 69.00 97 PRO A O 1
ATOM 773 N N . ARG A 1 98 ? -47.326 1.970 51.846 1.00 67.81 98 ARG A N 1
ATOM 774 C CA . ARG A 1 98 ? -48.359 2.999 51.795 1.00 67.81 98 ARG A CA 1
ATOM 775 C C . ARG A 1 98 ? -49.217 2.838 53.048 1.00 67.81 98 ARG A C 1
ATOM 777 O O . ARG A 1 98 ? -49.943 1.855 53.145 1.00 67.81 98 ARG A O 1
ATOM 784 N N . GLU A 1 99 ? -49.106 3.766 53.997 1.00 62.78 99 GLU A N 1
ATOM 785 C CA . GLU A 1 99 ? -50.055 3.857 55.106 1.00 62.78 99 GLU A CA 1
ATOM 786 C C . GLU A 1 99 ? -51.447 4.074 54.505 1.00 62.78 99 GLU A C 1
ATOM 788 O O . GLU A 1 99 ? -51.739 5.088 53.865 1.00 62.78 99 GLU A O 1
ATOM 793 N N . GLU A 1 100 ? -52.273 3.042 54.623 1.00 68.62 100 GLU A N 1
ATOM 794 C CA . GLU A 1 100 ? -53.669 3.062 54.226 1.00 68.62 100 GLU A CA 1
ATOM 795 C C . GLU A 1 100 ? -54.423 3.956 55.225 1.00 68.62 100 GLU A C 1
ATOM 797 O O . GLU A 1 100 ? -54.258 3.772 56.435 1.00 68.62 100 GLU A O 1
ATOM 802 N N . PRO A 1 101 ? -55.205 4.954 54.771 1.00 66.75 101 PRO A N 1
ATOM 803 C CA . PRO A 1 101 ? -55.966 5.813 55.669 1.00 66.75 101 PRO A CA 1
ATOM 804 C C . PRO A 1 101 ? -56.868 4.959 56.562 1.00 66.75 101 PRO A C 1
ATOM 806 O O . PRO A 1 101 ? -57.777 4.293 56.066 1.00 66.75 101 PRO A O 1
ATOM 809 N N . GLN A 1 102 ? -56.610 4.965 57.873 1.00 58.75 102 GLN A N 1
ATOM 810 C CA . GLN A 1 102 ? -57.462 4.291 58.848 1.00 58.75 102 GLN A CA 1
ATOM 811 C C . GLN A 1 102 ? -58.899 4.789 58.682 1.00 58.75 102 GLN A C 1
ATOM 813 O O . GLN A 1 102 ? -59.195 5.970 58.877 1.00 58.75 102 GLN A O 1
ATOM 818 N N . ALA A 1 103 ? -59.786 3.875 58.289 1.00 70.69 103 ALA A N 1
ATOM 819 C CA . ALA A 1 103 ? -61.212 4.135 58.221 1.00 70.69 103 ALA A CA 1
ATOM 820 C C . ALA A 1 103 ? -61.722 4.560 59.613 1.00 70.69 103 ALA A C 1
ATOM 822 O O . ALA A 1 103 ? -61.293 3.987 60.621 1.00 70.69 103 ALA A O 1
ATOM 823 N N . PRO A 1 104 ? -62.621 5.556 59.696 1.00 70.00 104 PRO A N 1
ATOM 824 C CA . PRO A 1 104 ? -63.163 5.999 60.972 1.00 70.00 104 PRO A CA 1
ATOM 825 C C . PRO A 1 104 ? -63.903 4.849 61.676 1.00 70.00 104 PRO A C 1
ATOM 827 O O . PRO A 1 104 ? -64.483 3.987 61.006 1.00 70.00 104 PRO A O 1
ATOM 830 N N . PRO A 1 105 ? -63.897 4.819 63.021 1.00 64.69 105 PRO A N 1
ATOM 831 C CA . PRO A 1 105 ? -64.513 3.744 63.783 1.00 64.69 105 PRO A CA 1
ATOM 832 C C . PRO A 1 105 ? -66.004 3.633 63.454 1.00 64.69 105 PRO A C 1
ATOM 834 O O . PRO A 1 105 ? -66.739 4.623 63.456 1.00 64.69 105 PRO A O 1
ATOM 837 N N . ALA A 1 106 ? -66.435 2.404 63.168 1.00 63.41 106 ALA A N 1
ATOM 838 C CA . ALA A 1 106 ? -67.821 2.075 62.888 1.00 63.41 106 ALA A CA 1
ATOM 839 C C . ALA A 1 106 ? -68.710 2.487 64.072 1.00 63.41 106 ALA A C 1
ATOM 841 O O . ALA A 1 106 ? -68.501 2.071 65.212 1.00 63.41 106 ALA A O 1
ATOM 842 N N . TYR A 1 107 ? -69.704 3.323 63.785 1.00 65.94 107 TYR A N 1
ATOM 843 C CA . TYR A 1 107 ? -70.720 3.745 64.738 1.00 65.94 107 TYR A CA 1
ATOM 844 C C . TYR A 1 107 ? -71.539 2.520 65.169 1.00 65.94 107 TYR A C 1
ATOM 846 O O . TYR A 1 107 ? -72.257 1.937 64.359 1.00 65.94 107 TYR A O 1
ATOM 854 N N . SER A 1 108 ? -71.413 2.111 66.433 1.00 62.47 108 SER A N 1
ATOM 855 C CA . SER A 1 108 ? -72.207 1.022 67.009 1.00 62.47 108 SER A CA 1
ATOM 856 C C . SER A 1 108 ? -73.576 1.571 67.428 1.00 62.47 108 SER A C 1
ATOM 858 O O . SER A 1 108 ? -73.630 2.401 68.341 1.00 62.47 108 SER A O 1
ATOM 860 N N . PRO A 1 109 ? -74.692 1.157 66.804 1.00 61.03 109 PRO A N 1
ATOM 861 C CA . PRO A 1 109 ? -76.010 1.586 67.245 1.00 61.03 109 PRO A CA 1
ATOM 862 C C . PRO A 1 109 ? -76.302 0.999 68.631 1.00 61.03 109 PRO A C 1
ATOM 864 O O . PRO A 1 109 ? -76.121 -0.194 68.870 1.00 61.03 109 PRO A O 1
ATOM 867 N N . ARG A 1 110 ? -76.736 1.857 69.562 1.00 56.88 110 ARG A N 1
ATOM 868 C CA . ARG A 1 110 ? -77.260 1.444 70.869 1.00 56.88 110 ARG A CA 1
ATOM 869 C C . ARG A 1 110 ? -78.474 0.544 70.651 1.00 56.88 110 ARG A C 1
ATOM 871 O O . ARG A 1 110 ? -79.503 1.010 70.167 1.00 56.88 110 ARG A O 1
ATOM 878 N N . THR A 1 111 ? -78.359 -0.713 71.056 1.00 61.62 111 THR A N 1
ATOM 879 C CA . THR A 1 111 ? -79.498 -1.609 71.248 1.00 61.62 111 THR A CA 1
ATOM 880 C C . THR A 1 111 ? -80.368 -1.025 72.357 1.00 61.62 111 THR A C 1
ATOM 882 O O . THR A 1 111 ? -79.940 -0.938 73.507 1.00 61.62 111 THR A O 1
ATOM 885 N N . VAL A 1 112 ? -81.561 -0.552 72.006 1.00 63.69 112 VAL A N 1
ATOM 886 C CA . VAL A 1 112 ? -82.581 -0.186 72.990 1.00 63.69 112 VAL A CA 1
ATOM 887 C C . VAL A 1 112 ? -83.230 -1.489 73.443 1.00 63.69 112 VAL A C 1
ATOM 889 O O . VAL A 1 112 ? -83.930 -2.141 72.671 1.00 63.69 112 VAL A O 1
ATOM 892 N N . GLU A 1 113 ? -82.929 -1.886 74.673 1.00 70.19 113 GLU A N 1
ATOM 893 C CA . GLU A 1 113 ? -83.525 -3.039 75.344 1.00 70.19 113 GLU A CA 1
ATOM 894 C C . GLU A 1 113 ? -84.963 -2.689 75.779 1.00 70.19 113 GLU A C 1
ATOM 896 O O . GLU A 1 113 ? -85.154 -1.678 76.463 1.00 70.19 113 GLU A O 1
ATOM 901 N N . PRO A 1 114 ? -85.998 -3.448 75.371 1.00 58.69 114 PRO A N 1
ATOM 902 C CA . PRO A 1 114 ? -87.369 -3.186 75.799 1.00 58.69 114 PRO A CA 1
ATOM 903 C C . PRO A 1 114 ? -87.574 -3.591 77.264 1.00 58.69 114 PRO A C 1
ATOM 905 O O . PRO A 1 114 ? -87.418 -4.759 77.618 1.00 58.69 114 PRO A O 1
ATOM 908 N N . SER A 1 115 ? -87.974 -2.632 78.104 1.00 65.12 115 SER A N 1
ATOM 909 C CA . SER A 1 115 ? -88.431 -2.879 79.476 1.00 65.12 115 SER A CA 1
ATOM 910 C C . SER A 1 115 ? -89.580 -3.891 79.513 1.00 65.12 115 SER A C 1
ATOM 912 O O . SER A 1 115 ? -90.620 -3.686 78.885 1.00 65.12 115 SER A O 1
ATOM 914 N N . ALA A 1 116 ? -89.407 -4.956 80.295 1.00 67.19 116 ALA A N 1
ATOM 915 C CA . ALA A 1 116 ? -90.464 -5.901 80.639 1.00 67.19 116 ALA A CA 1
ATOM 916 C C . ALA A 1 116 ? -91.507 -5.262 81.588 1.00 67.19 116 ALA A C 1
ATOM 918 O O . ALA A 1 116 ? -91.144 -4.409 82.405 1.00 67.19 116 ALA A O 1
ATOM 919 N N . PRO A 1 117 ? -92.793 -5.656 81.511 1.00 70.75 117 PRO A N 1
ATOM 920 C CA . PRO A 1 117 ? -93.832 -5.174 82.419 1.00 70.75 117 PRO A CA 1
ATOM 921 C C . PRO A 1 117 ? -93.709 -5.795 83.826 1.00 70.75 117 PRO A C 1
ATOM 923 O O . PRO A 1 117 ? -93.162 -6.892 83.967 1.00 70.75 117 PRO A O 1
ATOM 926 N N . PRO A 1 118 ? -94.219 -5.119 84.874 1.00 62.00 118 PRO A N 1
ATOM 927 C CA . PRO A 1 118 ? -94.142 -5.608 86.246 1.00 62.00 118 PRO A CA 1
ATOM 928 C C . PRO A 1 118 ? -95.098 -6.788 86.462 1.00 62.00 118 PRO A C 1
ATOM 930 O O . PRO A 1 118 ? -96.254 -6.752 86.044 1.00 62.00 118 PRO A O 1
ATOM 933 N N . LEU A 1 119 ? -94.601 -7.828 87.133 1.00 66.00 119 LEU A N 1
ATOM 934 C CA . LEU A 1 119 ? -95.391 -8.972 87.573 1.00 66.00 119 LEU A CA 1
ATOM 935 C C . LEU A 1 119 ? -96.101 -8.605 88.885 1.00 66.00 119 LEU A C 1
ATOM 937 O O . LEU A 1 119 ? -95.448 -8.215 89.853 1.00 66.00 119 LEU A O 1
ATOM 941 N N . GLU A 1 120 ? -97.429 -8.707 88.889 1.00 58.78 120 GLU A N 1
ATOM 942 C CA . GLU A 1 120 ? -98.286 -8.526 90.061 1.00 58.78 120 GLU A CA 1
ATOM 943 C C . GLU A 1 120 ? -97.889 -9.485 91.193 1.00 58.78 120 GLU A C 1
ATOM 945 O O . GLU A 1 120 ? -97.813 -10.702 91.015 1.00 58.78 120 GLU A O 1
ATOM 950 N N . THR A 1 121 ? -97.646 -8.918 92.374 1.00 58.31 121 THR A N 1
ATOM 951 C CA . THR A 1 121 ? -97.404 -9.651 93.616 1.00 58.31 121 THR A CA 1
ATOM 952 C C . THR A 1 121 ? -98.735 -10.157 94.163 1.00 58.31 121 THR A C 1
ATOM 954 O O . THR A 1 121 ? -99.584 -9.365 94.572 1.00 58.31 121 THR A O 1
ATOM 957 N N . ALA A 1 122 ? -98.909 -11.475 94.189 1.00 54.34 122 ALA A N 1
ATOM 958 C CA . ALA A 1 122 ? -99.947 -12.121 94.972 1.00 54.34 122 ALA A CA 1
ATOM 959 C C . ALA A 1 122 ? -99.364 -12.584 96.317 1.00 54.34 122 ALA A C 1
ATOM 961 O O . ALA A 1 122 ? -98.383 -13.329 96.330 1.00 54.34 122 ALA A O 1
ATOM 962 N N . ILE A 1 123 ? -100.092 -12.210 97.380 1.00 52.50 123 ILE A N 1
ATOM 963 C CA . ILE A 1 123 ? -100.058 -12.683 98.781 1.00 52.50 123 ILE A CA 1
ATOM 964 C C . ILE A 1 123 ? -99.046 -11.984 99.697 1.00 52.50 123 ILE A C 1
ATOM 966 O O . ILE A 1 123 ? -97.825 -12.203 99.559 1.00 52.50 123 ILE A O 1
#

Sequence (123 aa):
MIVDRSYCPFRCFDRGVCYQDSGSVFCICYEATENKFCEDTSANHPAEASAISGFSIAATIFFLLLLAYAVWRRYKEWNQSRVISRHARGHATPPAPREEPQAPPAYSPRTVEPSAPPLETAI